Protein AF-A0A350UMR7-F1 (afdb_monomer)

Structure (mmCIF, N/CA/C/O backbone):
data_AF-A0A350UMR7-F1
#
_entry.id   AF-A0A350UMR7-F1
#
loop_
_atom_site.group_PDB
_atom_site.id
_atom_site.type_symbol
_atom_site.label_atom_id
_atom_site.label_alt_id
_atom_site.label_comp_id
_atom_site.label_asym_id
_atom_site.label_entity_id
_atom_site.label_seq_id
_atom_site.pdbx_PDB_ins_code
_atom_site.Cartn_x
_atom_site.Cartn_y
_atom_site.Cartn_z
_atom_site.occupancy
_atom_site.B_iso_or_equiv
_atom_site.auth_seq_id
_atom_site.auth_comp_id
_atom_site.auth_asym_id
_atom_site.auth_atom_id
_atom_site.pdbx_PDB_model_num
ATOM 1 N N . MET A 1 1 ? -4.635 -0.303 12.749 1.00 90.38 1 MET A N 1
ATOM 2 C CA . MET A 1 1 ? -4.079 -1.667 12.530 1.00 90.38 1 MET A CA 1
ATOM 3 C C . MET A 1 1 ? -4.142 -2.458 13.838 1.00 90.38 1 MET A C 1
ATOM 5 O O . MET A 1 1 ? -4.224 -1.819 14.876 1.00 90.38 1 MET A O 1
ATOM 9 N N . ASP A 1 2 ? -4.156 -3.799 13.836 1.00 90.50 2 ASP A N 1
ATOM 10 C CA . ASP A 1 2 ? -4.066 -4.567 15.096 1.00 90.50 2 ASP A CA 1
ATOM 11 C C . ASP A 1 2 ? -2.614 -4.835 15.542 1.00 90.50 2 ASP A C 1
ATOM 13 O O . ASP A 1 2 ? -1.670 -4.586 14.793 1.00 90.50 2 ASP A O 1
ATOM 17 N N . ALA A 1 3 ? -2.432 -5.338 16.771 1.00 87.75 3 ALA A N 1
ATOM 18 C CA . ALA A 1 3 ? -1.115 -5.550 17.389 1.00 87.75 3 ALA A CA 1
ATOM 19 C C . ALA A 1 3 ? -0.190 -6.504 16.609 1.00 87.75 3 ALA A C 1
ATOM 21 O O . ALA A 1 3 ? 1.025 -6.444 16.763 1.00 87.75 3 ALA A O 1
ATOM 22 N N . ASN A 1 4 ? -0.748 -7.358 15.745 1.00 90.50 4 ASN A N 1
ATOM 23 C CA . ASN A 1 4 ? 0.024 -8.285 14.917 1.00 90.50 4 ASN A CA 1
ATOM 24 C C . ASN A 1 4 ? 0.365 -7.692 13.541 1.00 90.50 4 ASN A C 1
ATOM 26 O O . ASN A 1 4 ? 0.841 -8.406 12.661 1.00 90.50 4 ASN A O 1
ATOM 30 N N . GLY A 1 5 ? 0.095 -6.402 13.321 1.00 92.25 5 GLY A N 1
ATOM 31 C CA . GLY A 1 5 ? 0.305 -5.756 12.031 1.00 92.25 5 GLY A CA 1
ATOM 32 C C . GLY A 1 5 ? -0.767 -6.096 10.998 1.00 92.25 5 GLY A C 1
ATOM 33 O O . GLY A 1 5 ? -0.535 -5.911 9.802 1.00 92.25 5 GLY A O 1
ATOM 34 N N . 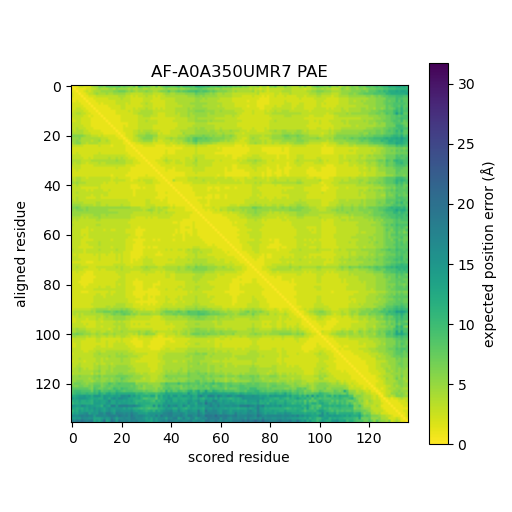ARG A 1 6 ? -1.928 -6.615 11.429 1.00 94.31 6 ARG A N 1
ATOM 35 C CA . ARG A 1 6 ? -3.018 -6.952 10.512 1.00 94.31 6 ARG A CA 1
ATOM 36 C C . ARG A 1 6 ? -3.962 -5.787 10.310 1.00 94.31 6 ARG A C 1
ATOM 38 O O . ARG A 1 6 ? -4.336 -5.084 11.255 1.00 94.31 6 ARG A O 1
ATOM 45 N N . ILE A 1 7 ? -4.412 -5.637 9.077 1.00 94.56 7 ILE A N 1
ATOM 46 C CA . ILE A 1 7 ? -5.377 -4.622 8.678 1.00 94.56 7 ILE A CA 1
ATOM 47 C C . ILE A 1 7 ? -6.631 -5.312 8.158 1.00 94.56 7 ILE A C 1
ATOM 49 O O . ILE A 1 7 ? -6.554 -6.324 7.463 1.00 94.56 7 ILE A O 1
ATOM 53 N N . LYS A 1 8 ? -7.797 -4.790 8.540 1.00 93.94 8 LYS A N 1
ATOM 54 C CA . LYS A 1 8 ? -9.081 -5.271 8.031 1.00 93.94 8 LYS A CA 1
ATOM 55 C C . LYS A 1 8 ? -9.314 -4.656 6.658 1.00 93.94 8 LYS A C 1
ATOM 57 O O . LYS A 1 8 ? -9.220 -3.438 6.525 1.00 93.94 8 LYS A O 1
ATOM 62 N N . LEU A 1 9 ? -9.635 -5.485 5.671 1.00 93.50 9 LEU A N 1
ATOM 63 C CA . LEU A 1 9 ? -10.027 -4.990 4.360 1.00 93.50 9 LEU A CA 1
ATOM 64 C C . LEU A 1 9 ? -11.504 -4.554 4.364 1.00 93.50 9 LEU A C 1
ATOM 66 O O . LEU A 1 9 ? -12.329 -5.197 5.025 1.00 93.50 9 LEU A O 1
ATOM 70 N N . PRO A 1 10 ? -11.869 -3.481 3.639 1.00 91.88 10 PRO A N 1
ATOM 71 C CA . PRO A 1 10 ? -13.270 -3.139 3.407 1.00 91.88 10 PRO A CA 1
ATOM 72 C C . PRO A 1 10 ? -14.026 -4.291 2.726 1.00 91.88 10 PRO A C 1
ATOM 74 O O . PRO A 1 10 ? -13.458 -4.991 1.891 1.00 91.88 10 PRO A O 1
ATOM 77 N N . ALA A 1 11 ? -15.318 -4.462 3.028 1.00 92.44 11 ALA A N 1
ATOM 78 C CA . ALA A 1 11 ? -16.126 -5.566 2.488 1.00 92.44 11 ALA A CA 1
ATOM 79 C C . ALA A 1 11 ? -16.133 -5.599 0.949 1.00 92.44 11 ALA A C 1
ATOM 81 O O . ALA A 1 11 ? -15.813 -6.625 0.359 1.00 92.44 11 ALA A O 1
ATOM 82 N N . ARG A 1 12 ? -16.337 -4.438 0.310 1.00 89.38 12 ARG A N 1
ATOM 83 C CA . ARG A 1 12 ? -16.256 -4.268 -1.153 1.00 89.38 12 ARG A CA 1
ATOM 84 C C . ARG A 1 12 ? -14.929 -4.762 -1.743 1.00 89.38 12 ARG A C 1
ATOM 86 O O . ARG A 1 12 ? -14.866 -5.178 -2.894 1.00 89.38 12 ARG A O 1
ATOM 93 N N . PHE A 1 13 ? -13.856 -4.691 -0.962 1.00 90.94 13 PHE A N 1
ATOM 94 C CA . PHE A 1 13 ? -12.531 -5.116 -1.386 1.00 90.94 13 PHE A CA 1
ATOM 95 C C . PHE A 1 13 ? -12.381 -6.634 -1.363 1.00 90.94 13 PHE A C 1
ATOM 97 O O . PHE A 1 13 ? -11.820 -7.220 -2.284 1.00 90.94 13 PHE A O 1
ATOM 104 N N . ILE A 1 14 ? -12.952 -7.272 -0.344 1.00 92.69 14 ILE A N 1
ATOM 105 C CA . ILE A 1 14 ? -13.047 -8.729 -0.258 1.00 92.69 14 ILE A CA 1
ATOM 106 C C . ILE A 1 14 ? -13.921 -9.257 -1.404 1.00 92.69 14 ILE A C 1
ATOM 108 O O . ILE A 1 14 ? -13.491 -10.160 -2.114 1.00 92.69 14 ILE A O 1
ATOM 112 N N . GLU A 1 15 ? -15.081 -8.640 -1.650 1.00 92.81 15 GLU A N 1
ATOM 113 C CA . GLU A 1 15 ? -15.973 -8.985 -2.769 1.00 92.81 15 GLU A CA 1
ATOM 114 C C . GLU A 1 15 ? -15.264 -8.884 -4.128 1.00 92.81 15 GLU A C 1
ATOM 116 O O . GLU A 1 15 ? -15.401 -9.770 -4.969 1.00 92.81 15 GLU A O 1
ATOM 121 N N . TYR A 1 16 ? -14.462 -7.834 -4.340 1.00 91.50 16 TYR A N 1
ATOM 122 C CA . TYR A 1 16 ? -13.645 -7.692 -5.546 1.00 91.50 16 TYR A CA 1
ATOM 123 C C . TYR A 1 16 ? -12.629 -8.833 -5.687 1.00 91.50 16 TYR A C 1
ATOM 125 O O . TYR A 1 16 ? -12.559 -9.461 -6.741 1.00 91.50 16 TYR A O 1
ATOM 133 N N . LEU A 1 17 ? -11.879 -9.148 -4.624 1.00 93.12 17 LEU A N 1
ATOM 134 C CA . LEU A 1 17 ? -10.907 -10.248 -4.630 1.00 93.12 17 LEU A CA 1
ATOM 135 C C . LEU A 1 17 ? -11.568 -11.603 -4.910 1.00 93.12 17 LEU A C 1
ATOM 137 O O . LEU A 1 17 ? -10.972 -12.454 -5.563 1.00 93.12 17 LEU A O 1
ATOM 141 N N . GLU A 1 18 ? -12.797 -11.821 -4.442 1.00 93.50 18 GLU A N 1
ATOM 142 C CA . GLU A 1 18 ? -13.550 -13.053 -4.694 1.00 93.50 18 GLU A CA 1
ATOM 143 C C . GLU A 1 18 ? -13.915 -13.269 -6.164 1.00 93.50 18 GLU A C 1
ATOM 145 O O . GLU A 1 18 ? -14.056 -14.418 -6.581 1.00 93.50 18 GLU A O 1
ATOM 150 N N . GLN A 1 19 ? -14.005 -12.195 -6.948 1.00 93.38 19 GLN A N 1
ATOM 151 C CA . GLN A 1 19 ? -14.274 -12.248 -8.387 1.00 93.38 19 GLN A CA 1
ATOM 152 C C . GLN A 1 19 ? -13.011 -12.512 -9.219 1.00 93.38 19 GLN A C 1
ATOM 154 O O . GLN A 1 19 ? -13.108 -12.798 -10.414 1.00 93.38 19 GLN A O 1
ATOM 159 N N . LEU A 1 20 ? -11.823 -12.408 -8.617 1.00 91.56 20 LEU A N 1
ATOM 160 C CA . LEU A 1 20 ? -10.567 -12.584 -9.331 1.00 91.56 20 LEU A CA 1
ATOM 161 C C . LEU A 1 20 ? -10.198 -14.067 -9.481 1.00 91.56 20 LEU A C 1
ATOM 163 O O . LEU A 1 20 ? -10.348 -14.844 -8.536 1.00 91.56 20 LEU A O 1
ATOM 167 N N . PRO A 1 21 ? -9.588 -14.459 -10.617 1.00 90.00 21 PRO A N 1
ATOM 168 C CA . PRO A 1 21 ? -9.026 -15.801 -10.782 1.00 90.00 21 PRO A CA 1
ATOM 169 C C . PRO A 1 21 ? -7.942 -16.132 -9.746 1.00 90.00 21 PRO A C 1
ATOM 171 O O . PRO A 1 21 ? -7.736 -17.293 -9.399 1.00 90.00 21 PRO A O 1
ATOM 174 N N . SER A 1 22 ? -7.235 -15.111 -9.255 1.00 88.69 22 SER A N 1
ATOM 175 C CA . SER A 1 22 ? -6.244 -15.226 -8.191 1.00 88.69 22 SER A CA 1
ATOM 176 C C . SER A 1 22 ? -6.480 -14.155 -7.136 1.00 88.69 22 SER A C 1
ATOM 178 O O . SER A 1 22 ? -6.577 -12.973 -7.457 1.00 88.69 22 SER A O 1
ATOM 180 N N . LYS A 1 23 ? -6.520 -14.582 -5.871 1.00 90.25 23 LYS A N 1
ATOM 181 C CA . LYS A 1 23 ? -6.667 -13.709 -4.696 1.00 90.25 23 LYS A CA 1
ATOM 182 C C . LYS A 1 23 ? -5.326 -13.287 -4.094 1.00 90.25 23 LYS A C 1
ATOM 184 O O . LYS A 1 23 ? -5.305 -12.681 -3.025 1.00 90.25 23 LYS A O 1
ATOM 189 N N . ARG A 1 24 ? -4.213 -13.645 -4.746 1.00 90.00 24 ARG A N 1
ATOM 190 C CA . ARG A 1 24 ? -2.881 -13.231 -4.311 1.00 90.00 24 ARG A CA 1
ATOM 191 C C . ARG A 1 24 ? -2.724 -11.734 -4.510 1.00 90.00 24 ARG A C 1
ATOM 193 O O . ARG A 1 24 ? -3.096 -11.189 -5.551 1.00 90.00 24 ARG A O 1
ATOM 200 N N . MET A 1 25 ? -2.165 -11.097 -3.497 1.00 96.44 25 MET A N 1
ATOM 201 C CA . MET A 1 25 ? -1.851 -9.681 -3.502 1.00 96.44 25 MET A CA 1
ATOM 202 C C . MET A 1 25 ? -0.367 -9.524 -3.235 1.00 96.44 25 MET A C 1
ATOM 204 O O . MET A 1 25 ? 0.179 -10.245 -2.406 1.00 96.44 25 MET A O 1
ATOM 208 N N . TYR A 1 26 ? 0.257 -8.544 -3.871 1.00 97.81 26 TYR A N 1
ATOM 209 C CA . TYR A 1 26 ? 1.623 -8.158 -3.554 1.00 97.81 26 TYR A CA 1
ATOM 210 C C . TYR A 1 26 ? 1.600 -6.817 -2.831 1.00 97.81 26 TYR A C 1
ATOM 212 O O . TYR A 1 26 ? 1.038 -5.844 -3.337 1.00 97.81 26 TYR A O 1
ATOM 220 N N . ILE A 1 27 ? 2.179 -6.752 -1.638 1.00 98.06 27 ILE A N 1
ATOM 221 C CA . ILE A 1 27 ? 2.247 -5.513 -0.860 1.00 98.06 27 ILE A CA 1
ATOM 222 C C . ILE A 1 27 ? 3.672 -5.013 -0.869 1.00 98.06 27 ILE A C 1
ATOM 224 O O . ILE A 1 27 ? 4.578 -5.796 -0.646 1.00 98.06 27 ILE A O 1
ATOM 228 N N . THR A 1 28 ? 3.882 -3.716 -1.078 1.00 98.19 28 THR A N 1
ATOM 229 C CA . THR A 1 28 ? 5.194 -3.073 -0.923 1.00 98.19 28 THR A CA 1
ATOM 230 C C . THR A 1 28 ? 5.038 -1.564 -0.700 1.00 98.19 28 THR A C 1
ATOM 232 O O . THR A 1 28 ? 3.915 -1.070 -0.589 1.00 98.19 28 THR A O 1
ATOM 235 N N . GLN A 1 29 ? 6.137 -0.808 -0.656 1.00 96.75 29 GLN A N 1
ATOM 236 C CA . GLN A 1 29 ? 6.111 0.651 -0.772 1.00 96.75 29 GLN A CA 1
ATOM 237 C C . GLN A 1 29 ? 6.698 1.115 -2.097 1.00 96.75 29 GLN A C 1
ATOM 239 O O . GLN A 1 29 ? 7.703 0.579 -2.561 1.00 96.75 29 GLN A O 1
ATOM 244 N N . ILE A 1 30 ? 6.101 2.164 -2.658 1.00 95.56 30 ILE A N 1
ATOM 245 C CA . ILE A 1 30 ? 6.707 2.949 -3.730 1.00 95.56 30 ILE A CA 1
ATOM 246 C C . ILE A 1 30 ? 6.753 4.403 -3.280 1.00 95.56 30 ILE A C 1
ATOM 248 O O . ILE A 1 30 ? 5.705 5.008 -3.047 1.00 95.56 30 ILE A O 1
ATOM 252 N N . ASN A 1 31 ? 7.960 4.968 -3.224 1.00 92.81 31 ASN A N 1
ATOM 253 C CA . ASN A 1 31 ? 8.200 6.365 -2.861 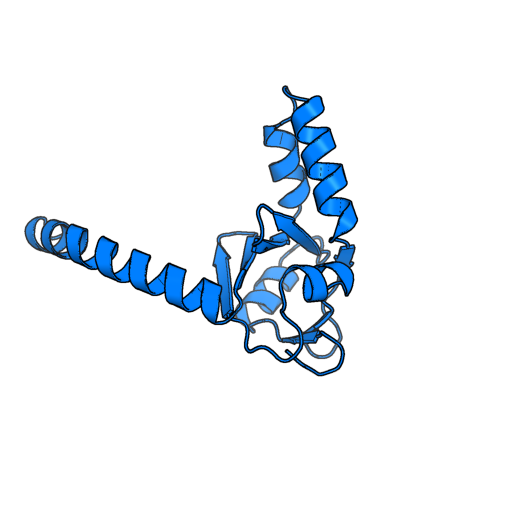1.00 92.81 31 ASN A CA 1
ATOM 254 C C . ASN A 1 31 ? 7.572 6.753 -1.506 1.00 92.81 31 ASN A C 1
ATOM 256 O O . ASN A 1 31 ? 6.868 7.755 -1.406 1.00 92.81 31 ASN A O 1
ATOM 260 N N . GLY A 1 32 ? 7.765 5.914 -0.482 1.00 94.19 32 GLY A N 1
ATOM 261 C CA . GLY A 1 32 ? 7.264 6.176 0.873 1.00 94.19 32 GLY A CA 1
ATOM 262 C C . GLY A 1 32 ? 5.759 5.947 1.054 1.00 94.19 32 GLY A C 1
ATOM 263 O O . GLY A 1 32 ? 5.204 6.306 2.086 1.00 94.19 32 GLY A O 1
ATOM 264 N N . MET A 1 33 ? 5.083 5.355 0.068 1.00 95.12 33 MET A N 1
ATOM 265 C CA . MET A 1 33 ? 3.652 5.059 0.122 1.00 95.12 33 MET A CA 1
ATOM 266 C C . MET A 1 33 ? 3.424 3.555 0.032 1.00 95.12 33 MET A C 1
ATOM 268 O O . MET A 1 33 ? 3.810 2.935 -0.965 1.00 95.12 33 MET A O 1
ATOM 272 N N . ALA A 1 34 ? 2.767 2.978 1.038 1.00 97.19 34 ALA A N 1
ATOM 273 C CA . ALA A 1 34 ? 2.370 1.576 1.013 1.00 97.19 34 ALA A CA 1
ATOM 274 C C . ALA A 1 34 ? 1.299 1.341 -0.058 1.00 97.19 34 ALA A C 1
ATOM 276 O O . ALA A 1 34 ? 0.353 2.119 -0.211 1.00 97.19 34 ALA A O 1
ATOM 277 N N . ARG A 1 35 ? 1.455 0.250 -0.808 1.00 97.50 35 ARG A N 1
ATOM 278 C CA . ARG A 1 35 ? 0.558 -0.157 -1.886 1.00 97.50 35 ARG A CA 1
ATOM 279 C C . ARG A 1 35 ? 0.279 -1.649 -1.816 1.00 97.50 35 ARG A C 1
ATOM 281 O O . ARG A 1 35 ? 1.194 -2.437 -1.593 1.00 97.50 35 ARG A O 1
ATOM 288 N N . ILE A 1 36 ? -0.975 -2.013 -2.051 1.00 97.44 36 ILE A N 1
ATOM 289 C CA . ILE A 1 36 ? -1.440 -3.383 -2.251 1.00 97.44 36 ILE A CA 1
ATOM 290 C C . ILE A 1 36 ? -1.780 -3.523 -3.732 1.00 97.44 36 ILE A C 1
ATOM 292 O O . ILE A 1 36 ? -2.703 -2.864 -4.204 1.00 97.44 36 ILE A O 1
ATOM 296 N N . TYR A 1 37 ? -1.049 -4.366 -4.449 1.00 97.00 37 TYR A N 1
ATOM 297 C CA . TYR A 1 37 ? -1.288 -4.703 -5.848 1.00 97.00 37 TYR A CA 1
ATOM 298 C C . TYR A 1 37 ? -2.098 -5.995 -5.947 1.00 97.00 37 TYR A C 1
ATOM 300 O O . TYR A 1 37 ? -1.845 -6.955 -5.219 1.00 97.00 37 TYR A O 1
ATOM 308 N N . MET A 1 38 ? -3.069 -6.018 -6.854 1.00 94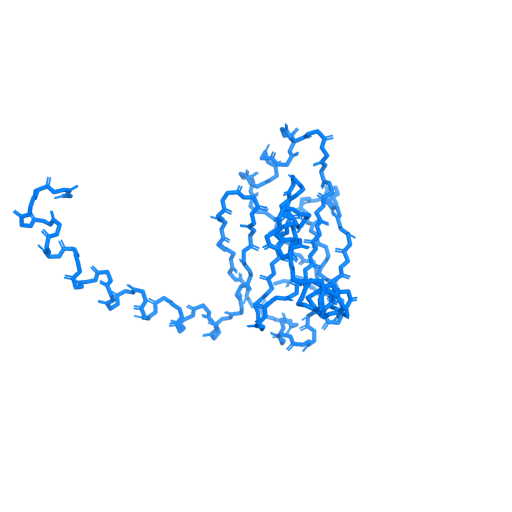.75 38 MET A N 1
ATOM 309 C CA . MET A 1 38 ? -4.028 -7.104 -7.053 1.00 94.75 38 MET A CA 1
ATOM 310 C C . MET A 1 38 ? -4.148 -7.446 -8.529 1.00 94.75 38 MET A C 1
ATOM 312 O O . MET A 1 38 ? -3.819 -6.635 -9.392 1.00 94.75 38 MET A O 1
ATOM 316 N N . ASN A 1 39 ? -4.677 -8.629 -8.843 1.00 93.94 39 ASN A N 1
ATOM 317 C CA . ASN A 1 39 ? -5.027 -8.993 -10.219 1.00 93.94 39 ASN A CA 1
ATOM 318 C C . ASN A 1 39 ? -3.861 -8.819 -11.223 1.00 93.94 39 ASN A C 1
ATOM 320 O O . ASN A 1 39 ? -4.063 -8.379 -12.356 1.00 93.94 39 ASN A O 1
ATOM 324 N N . GLY A 1 40 ? -2.620 -9.067 -10.796 1.00 93.44 40 GLY A N 1
ATOM 325 C CA . GLY A 1 40 ? -1.417 -8.885 -11.615 1.00 93.44 40 GLY A CA 1
ATOM 326 C C . GLY A 1 40 ? -1.005 -7.425 -11.876 1.00 93.44 40 GLY A C 1
ATOM 327 O O . GLY A 1 40 ? -0.301 -7.136 -12.847 1.00 93.44 40 GLY A O 1
ATOM 328 N N . SER A 1 41 ? -1.504 -6.463 -11.089 1.00 95.81 41 SER A N 1
ATOM 329 C CA . SER A 1 41 ? -1.192 -5.040 -11.289 1.00 95.81 41 SER A CA 1
ATOM 330 C C . SER A 1 41 ? 0.258 -4.694 -10.960 1.00 95.81 41 SER A C 1
ATOM 332 O O . SER A 1 41 ? 0.790 -3.715 -11.491 1.00 95.81 41 SER A O 1
ATOM 334 N N . TRP A 1 42 ? 0.929 -5.518 -10.152 1.00 96.75 42 TRP A N 1
ATOM 335 C CA . TRP A 1 42 ? 2.355 -5.375 -9.885 1.00 96.75 42 TRP A CA 1
ATOM 336 C C . TRP A 1 42 ? 3.187 -5.658 -11.138 1.00 96.75 42 TRP A C 1
ATOM 338 O O . TRP A 1 42 ? 3.990 -4.825 -11.553 1.00 96.75 42 TRP A O 1
ATOM 348 N N . GLU A 1 43 ? 2.928 -6.779 -11.806 1.00 95.44 43 GLU A N 1
ATOM 349 C CA . GLU A 1 43 ? 3.588 -7.167 -13.051 1.00 95.44 43 GLU A CA 1
ATOM 350 C C . GLU A 1 43 ? 3.340 -6.118 -14.134 1.00 95.44 43 GLU A C 1
ATOM 352 O O . GLU A 1 43 ? 4.287 -5.637 -14.750 1.00 95.44 43 GLU A O 1
ATOM 357 N N . ARG A 1 44 ? 2.090 -5.654 -14.281 1.00 95.62 44 ARG A N 1
ATOM 358 C CA . ARG A 1 44 ? 1.765 -4.556 -15.206 1.00 95.62 44 ARG A CA 1
ATOM 359 C C . ARG A 1 44 ? 2.518 -3.268 -14.885 1.00 95.62 44 ARG A C 1
ATOM 361 O O . ARG A 1 44 ? 2.896 -2.549 -15.805 1.00 95.62 44 ARG A O 1
ATOM 368 N N . THR A 1 45 ? 2.743 -2.965 -13.606 1.00 95.50 45 THR A N 1
ATOM 369 C CA . THR A 1 45 ? 3.547 -1.805 -13.190 1.00 95.50 45 THR A CA 1
ATOM 370 C C . THR A 1 45 ? 5.006 -1.976 -13.613 1.00 95.50 45 THR A C 1
ATOM 372 O O . THR A 1 45 ? 5.602 -1.043 -14.144 1.00 95.50 45 THR A O 1
ATOM 375 N N . LEU A 1 46 ? 5.582 -3.169 -13.440 1.00 96.44 46 LEU A N 1
ATOM 376 C CA . LEU A 1 46 ? 6.942 -3.477 -13.896 1.00 96.44 46 LEU A CA 1
ATOM 377 C C . LEU A 1 46 ? 7.068 -3.460 -15.424 1.00 96.44 46 LEU A C 1
ATOM 379 O O . LEU A 1 46 ? 8.116 -3.083 -15.959 1.00 96.44 46 LEU A O 1
ATOM 383 N N . ASP A 1 47 ? 6.007 -3.841 -16.133 1.00 97.00 47 ASP A N 1
ATOM 384 C CA . ASP A 1 47 ? 5.998 -3.893 -17.591 1.00 97.00 47 ASP A CA 1
ATOM 385 C C . ASP A 1 47 ? 6.024 -2.503 -18.241 1.00 97.00 47 ASP A C 1
ATOM 387 O O . ASP A 1 47 ? 6.533 -2.347 -19.353 1.00 97.00 47 ASP A O 1
ATOM 391 N N . GLN A 1 48 ? 5.624 -1.456 -17.514 1.00 96.38 48 GLN A N 1
ATOM 392 C CA . GLN A 1 48 ? 5.827 -0.067 -17.951 1.00 96.38 48 GLN A CA 1
ATOM 393 C C . GLN A 1 48 ? 7.313 0.289 -18.116 1.00 96.38 48 GLN A C 1
ATOM 395 O O . GLN A 1 48 ? 7.651 1.201 -18.866 1.00 96.38 48 GLN A O 1
ATOM 400 N N . PHE A 1 49 ? 8.211 -0.458 -17.467 1.00 96.56 49 PHE A N 1
ATOM 401 C CA . PHE A 1 49 ? 9.659 -0.262 -17.529 1.00 96.56 49 PHE A CA 1
ATOM 402 C C . PHE A 1 49 ? 10.372 -1.333 -18.369 1.00 96.56 49 PHE A C 1
ATOM 404 O O . PHE A 1 49 ? 11.588 -1.485 -18.247 1.00 96.56 49 PHE A O 1
ATOM 411 N N . MET A 1 50 ? 9.665 -2.084 -19.231 1.00 94.44 50 MET A N 1
ATOM 412 C CA . MET A 1 50 ? 10.277 -3.135 -20.070 1.00 94.44 50 MET A CA 1
ATOM 413 C C . MET A 1 50 ? 11.453 -2.630 -20.916 1.00 94.44 50 MET A C 1
ATOM 415 O O . MET A 1 50 ? 12.462 -3.321 -21.038 1.00 94.44 50 MET A O 1
ATOM 419 N N . LEU A 1 51 ? 11.350 -1.418 -21.470 1.00 97.50 51 LEU A N 1
ATOM 420 C CA . LEU A 1 51 ? 12.413 -0.804 -22.279 1.00 97.50 51 LEU A CA 1
ATOM 421 C C . LEU A 1 51 ? 13.518 -0.151 -21.429 1.00 97.50 51 LEU A C 1
ATOM 423 O O . LEU A 1 51 ? 14.517 0.325 -21.964 1.00 97.50 51 LEU A O 1
ATOM 427 N N . GLU A 1 52 ? 13.368 -0.146 -20.103 1.00 97.81 52 GLU A N 1
ATOM 428 C CA . GLU A 1 52 ? 14.265 0.510 -19.154 1.00 97.81 52 GLU A CA 1
ATOM 429 C C . GLU A 1 52 ? 14.727 -0.470 -18.056 1.00 97.81 52 GLU A C 1
ATOM 431 O O . GLU A 1 52 ? 14.434 -0.280 -16.870 1.00 97.81 52 GLU A O 1
ATOM 436 N N . PRO A 1 53 ? 15.498 -1.521 -18.401 1.00 96.62 53 PRO A N 1
ATOM 437 C CA . PRO A 1 53 ? 15.772 -2.651 -17.509 1.00 96.62 53 PRO A CA 1
ATOM 438 C C . PRO A 1 53 ? 16.467 -2.252 -16.201 1.00 96.62 53 PRO A C 1
ATOM 440 O O . PRO A 1 53 ? 16.221 -2.860 -15.162 1.00 96.62 53 PRO A O 1
ATOM 443 N N . LYS A 1 54 ? 17.296 -1.197 -16.212 1.00 98.06 54 LYS A N 1
ATOM 444 C CA . LYS A 1 54 ? 17.915 -0.658 -14.987 1.00 98.06 54 LYS A CA 1
ATOM 445 C C . LYS A 1 54 ? 16.875 -0.070 -14.028 1.00 98.06 54 LYS A C 1
ATOM 447 O O . LYS A 1 54 ? 16.969 -0.312 -12.828 1.00 98.06 54 LYS A O 1
ATOM 452 N N . LYS A 1 55 ? 15.884 0.669 -14.546 1.00 97.50 55 LYS A N 1
ATOM 453 C CA . LYS A 1 55 ? 14.794 1.236 -13.737 1.00 97.50 55 LYS A CA 1
ATOM 454 C C . LYS A 1 55 ? 13.879 0.135 -13.218 1.00 97.50 55 LYS A C 1
ATOM 456 O O . LYS A 1 55 ? 13.605 0.109 -12.022 1.00 97.50 55 LYS A O 1
ATOM 461 N N . ARG A 1 56 ? 13.498 -0.816 -14.084 1.00 97.81 56 ARG A N 1
ATOM 462 C CA . ARG A 1 56 ? 12.728 -2.005 -13.689 1.00 97.81 56 ARG A CA 1
ATOM 463 C C . ARG A 1 56 ? 13.418 -2.745 -12.546 1.00 97.81 56 ARG A C 1
ATOM 465 O O . ARG A 1 56 ? 12.809 -2.962 -11.505 1.00 97.81 56 ARG A O 1
ATOM 472 N N . LYS A 1 57 ? 14.709 -3.056 -12.701 1.00 97.75 57 LYS A N 1
ATOM 473 C CA . LYS A 1 57 ? 15.463 -3.800 -11.689 1.00 97.75 57 LYS A CA 1
ATOM 474 C C . LYS A 1 57 ? 15.587 -3.044 -10.367 1.00 97.75 57 LYS A C 1
ATOM 476 O O . LYS A 1 57 ? 15.488 -3.656 -9.308 1.00 97.75 57 LYS A O 1
ATOM 481 N N . ALA A 1 58 ? 15.805 -1.730 -10.414 1.00 97.00 58 ALA A N 1
ATOM 482 C CA . ALA A 1 58 ? 15.840 -0.903 -9.212 1.00 97.00 58 ALA A CA 1
ATOM 483 C C . ALA A 1 58 ? 14.490 -0.925 -8.477 1.00 97.00 58 ALA A C 1
ATOM 485 O O . ALA A 1 58 ? 14.461 -1.117 -7.263 1.00 97.00 58 ALA A O 1
ATOM 486 N N . LEU A 1 59 ? 13.384 -0.799 -9.218 1.00 97.12 59 LEU A N 1
ATOM 487 C CA . LEU A 1 59 ? 12.030 -0.859 -8.672 1.00 97.12 59 LEU A CA 1
ATOM 488 C C . LEU A 1 59 ? 11.733 -2.224 -8.034 1.00 97.12 59 LEU A C 1
ATOM 490 O O . LEU A 1 59 ? 11.255 -2.265 -6.906 1.00 97.12 59 LEU A O 1
ATOM 494 N N . GLU A 1 60 ? 12.081 -3.325 -8.706 1.00 97.12 60 GLU A N 1
ATOM 495 C CA . GLU A 1 60 ? 11.948 -4.688 -8.169 1.00 97.12 60 GLU A CA 1
ATOM 496 C C . GLU A 1 60 ? 12.737 -4.876 -6.867 1.00 97.12 60 GLU A C 1
ATOM 498 O O . GLU A 1 60 ? 12.215 -5.433 -5.907 1.00 97.12 60 GLU A O 1
ATOM 503 N N . LEU A 1 61 ? 13.988 -4.404 -6.809 1.00 97.00 61 LEU A N 1
ATOM 504 C CA . LEU A 1 61 ? 14.841 -4.554 -5.624 1.00 97.00 61 LEU A CA 1
ATOM 505 C C . LEU A 1 61 ? 14.328 -3.745 -4.430 1.00 97.00 61 LEU A C 1
ATOM 507 O O . LEU A 1 61 ? 14.310 -4.251 -3.309 1.00 97.00 61 LEU A O 1
ATOM 511 N N . VAL A 1 62 ? 13.905 -2.499 -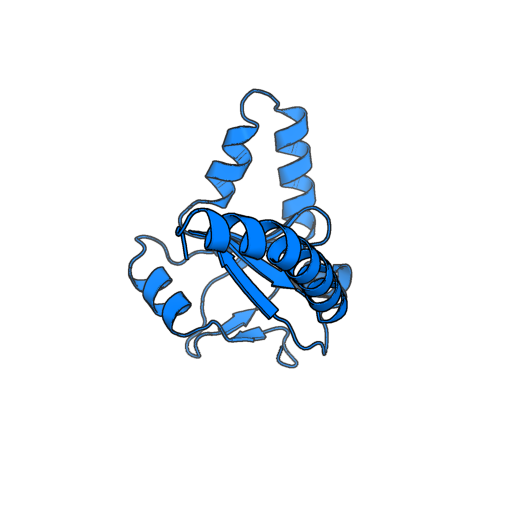4.660 1.00 95.56 62 VAL A N 1
ATOM 512 C CA . VAL A 1 62 ? 13.303 -1.673 -3.604 1.00 95.56 62 VAL A CA 1
ATOM 513 C C . VAL A 1 62 ? 11.990 -2.293 -3.143 1.00 95.56 62 VAL A C 1
ATOM 515 O O . VAL A 1 62 ? 11.762 -2.394 -1.940 1.00 95.56 62 VAL A O 1
ATOM 518 N N . ALA A 1 63 ? 11.161 -2.768 -4.073 1.00 97.31 63 ALA A N 1
ATOM 519 C CA . ALA A 1 63 ? 9.905 -3.409 -3.729 1.00 97.31 63 ALA A CA 1
ATOM 520 C C . ALA A 1 63 ? 10.121 -4.678 -2.892 1.00 97.31 63 ALA A C 1
ATOM 522 O O . ALA A 1 63 ? 9.496 -4.825 -1.844 1.00 97.31 63 ALA A O 1
ATOM 523 N N . ALA A 1 64 ? 11.065 -5.536 -3.286 1.00 96.88 64 ALA A N 1
ATOM 524 C CA . ALA A 1 64 ? 11.409 -6.764 -2.571 1.00 96.88 64 ALA A CA 1
ATOM 525 C C . ALA A 1 64 ? 12.017 -6.519 -1.180 1.00 96.88 64 ALA A C 1
ATOM 527 O O . ALA A 1 64 ? 11.938 -7.387 -0.318 1.00 96.88 64 ALA A O 1
ATOM 528 N N . LYS A 1 65 ? 12.606 -5.340 -0.929 1.00 97.50 65 LYS A N 1
ATOM 529 C CA . LYS A 1 65 ? 13.122 -4.973 0.401 1.00 97.50 65 LYS A CA 1
ATOM 530 C C . LYS A 1 65 ? 12.002 -4.829 1.438 1.00 97.50 65 LYS A C 1
ATOM 532 O O . LYS A 1 65 ? 12.225 -5.107 2.614 1.00 97.50 65 LYS A O 1
ATOM 537 N N . TYR A 1 66 ? 10.830 -4.363 1.015 1.00 97.81 66 TYR A N 1
ATOM 538 C CA . TYR A 1 66 ? 9.715 -4.037 1.910 1.00 97.81 66 TYR A CA 1
ATOM 539 C C . TYR A 1 66 ? 8.480 -4.905 1.687 1.00 97.81 66 TYR A C 1
ATOM 541 O O . TYR A 1 66 ? 7.547 -4.834 2.483 1.00 97.81 66 TYR A O 1
ATOM 549 N N . GLY A 1 67 ? 8.443 -5.663 0.596 1.00 96.88 67 GLY A N 1
ATOM 550 C CA . GLY A 1 67 ? 7.227 -6.262 0.090 1.00 96.88 67 GLY A CA 1
ATOM 551 C C . GLY A 1 67 ? 7.201 -7.776 0.085 1.00 96.88 67 GLY A C 1
ATOM 552 O O . GLY A 1 67 ? 8.235 -8.427 -0.032 1.00 96.88 67 GLY A O 1
ATOM 553 N N . GLU A 1 68 ? 5.992 -8.316 0.181 1.00 97.50 68 GLU A N 1
ATOM 554 C CA . GLU A 1 68 ? 5.708 -9.749 0.240 1.00 97.50 68 GLU A CA 1
ATOM 555 C C . GLU A 1 68 ? 4.367 -10.043 -0.446 1.00 97.50 68 GLU A C 1
ATOM 557 O O . GLU A 1 68 ? 3.480 -9.181 -0.514 1.00 97.50 68 GLU A O 1
ATOM 562 N N . ASP A 1 69 ? 4.217 -11.275 -0.931 1.00 96.69 69 ASP A N 1
ATOM 563 C CA . ASP A 1 69 ? 2.918 -11.815 -1.318 1.00 96.69 69 ASP A CA 1
ATOM 564 C C . ASP A 1 69 ? 2.087 -12.117 -0.070 1.00 96.69 69 ASP A C 1
ATOM 566 O O . ASP A 1 69 ? 2.567 -12.730 0.886 1.00 96.69 69 ASP A O 1
ATOM 570 N N . VAL A 1 70 ? 0.820 -11.718 -0.087 1.00 95.75 70 VAL A N 1
ATOM 571 C CA . VAL A 1 70 ? -0.109 -11.937 1.020 1.00 95.75 70 VAL A CA 1
ATOM 572 C C . VAL A 1 70 ? -1.478 -12.390 0.524 1.00 95.75 70 VAL A C 1
ATOM 574 O O . VAL A 1 70 ? -1.883 -12.149 -0.617 1.00 95.75 70 VAL A O 1
ATOM 577 N N . GLU A 1 71 ? -2.224 -13.009 1.433 1.00 94.19 71 GLU A N 1
ATOM 578 C CA . GLU A 1 71 ? -3.599 -13.447 1.219 1.00 94.19 71 GLU A CA 1
ATOM 579 C C . GLU A 1 71 ? -4.504 -12.931 2.340 1.00 94.19 71 GLU A C 1
ATOM 581 O O . GLU A 1 71 ? -4.050 -12.593 3.438 1.00 94.19 71 GLU A O 1
ATOM 586 N N . VAL A 1 72 ? -5.803 -12.869 2.052 1.00 95.06 72 VAL A N 1
ATOM 587 C CA . VAL A 1 72 ? -6.821 -12.540 3.051 1.00 95.06 72 VAL A CA 1
ATOM 588 C C . VAL A 1 72 ? -7.021 -13.740 3.972 1.00 95.06 72 VAL A C 1
ATOM 590 O O . VAL A 1 72 ? -7.324 -14.843 3.518 1.00 95.06 72 VAL A O 1
ATOM 593 N N . ASP A 1 73 ? -6.873 -13.529 5.276 1.00 93.69 73 ASP A N 1
ATOM 594 C CA . ASP A 1 73 ? -7.153 -14.547 6.278 1.00 93.69 73 ASP A CA 1
ATOM 595 C C . ASP A 1 73 ? -8.665 -14.805 6.434 1.00 93.69 73 ASP A C 1
ATOM 597 O O . ASP A 1 73 ? -9.521 -14.088 5.913 1.00 93.69 73 ASP A O 1
ATOM 601 N N . LYS A 1 74 ? -9.021 -15.828 7.218 1.00 92.62 74 LYS A N 1
ATOM 602 C CA . LYS A 1 74 ? -10.423 -16.219 7.465 1.00 92.62 74 LYS A CA 1
ATOM 603 C C . LYS A 1 74 ? -11.281 -15.119 8.109 1.00 92.62 74 LYS A C 1
ATOM 605 O O . LYS A 1 74 ? -12.495 -15.269 8.184 1.00 92.62 74 LYS A O 1
ATOM 610 N N . THR A 1 75 ? -10.669 -14.050 8.616 1.00 93.06 75 THR A N 1
ATOM 611 C CA . THR A 1 75 ? -11.341 -12.916 9.264 1.00 93.06 75 THR A CA 1
ATOM 612 C C . THR A 1 75 ? -11.430 -11.679 8.370 1.00 93.06 75 THR A C 1
ATOM 614 O O . THR A 1 75 ? -11.867 -10.624 8.836 1.00 93.06 75 THR A O 1
ATOM 617 N N . GLY A 1 76 ? -11.030 -11.780 7.098 1.00 93.69 76 GLY A N 1
ATOM 618 C CA . GLY A 1 76 ? -11.043 -10.646 6.176 1.00 93.69 76 GLY A CA 1
ATOM 619 C C . GLY A 1 76 ? -9.878 -9.676 6.393 1.00 93.69 76 GLY A C 1
ATOM 620 O O . GLY A 1 76 ? -9.989 -8.493 6.057 1.00 93.69 76 GLY A O 1
ATOM 621 N N . LYS A 1 77 ? -8.783 -10.133 7.013 1.00 95.62 77 LYS 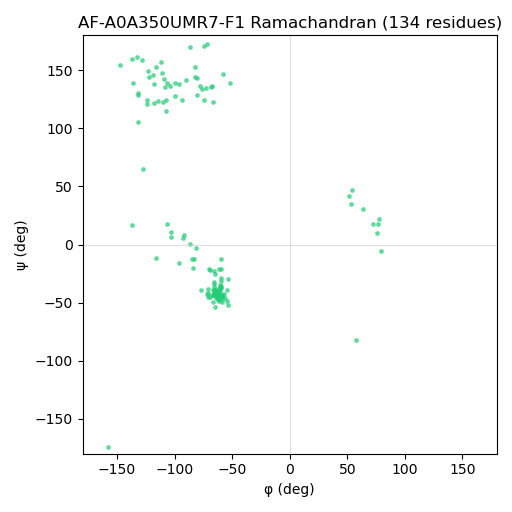A N 1
ATOM 622 C CA . LYS A 1 77 ? -7.602 -9.311 7.287 1.00 95.62 77 LYS A CA 1
ATOM 623 C C . LYS A 1 77 ? -6.403 -9.755 6.465 1.00 95.62 77 LYS A C 1
ATOM 625 O O . LYS A 1 77 ? -6.298 -10.912 6.080 1.00 95.62 77 LYS A O 1
ATOM 630 N N . ILE A 1 78 ? -5.467 -8.837 6.268 1.00 95.81 78 ILE A N 1
ATOM 631 C CA . ILE A 1 78 ? -4.141 -9.123 5.709 1.00 95.81 78 ILE A CA 1
ATOM 632 C C . ILE A 1 78 ? -3.077 -8.661 6.698 1.00 95.81 78 ILE A C 1
ATOM 634 O O . ILE A 1 78 ? -3.293 -7.688 7.425 1.00 95.81 78 ILE A O 1
ATOM 638 N N . THR A 1 79 ? -1.930 -9.331 6.723 1.00 96.00 79 THR A N 1
ATOM 639 C CA . THR A 1 79 ? -0.778 -8.919 7.535 1.00 96.00 79 THR A CA 1
ATOM 640 C C . THR A 1 79 ? 0.145 -8.054 6.690 1.00 96.00 79 THR A C 1
ATOM 642 O O . THR A 1 79 ? 0.593 -8.498 5.638 1.00 96.00 79 THR A O 1
ATOM 645 N N . LEU A 1 80 ? 0.450 -6.834 7.137 1.00 96.31 80 LEU A N 1
ATOM 646 C CA . LEU A 1 80 ? 1.454 -6.012 6.461 1.00 96.31 80 LEU A CA 1
ATOM 647 C C . LEU A 1 80 ? 2.872 -6.487 6.830 1.00 96.31 80 LEU A C 1
ATOM 649 O O . LEU A 1 80 ? 3.138 -6.685 8.028 1.00 96.31 80 LEU A O 1
ATOM 653 N N . PRO A 1 81 ? 3.797 -6.597 5.852 1.00 97.00 81 PRO A N 1
ATOM 654 C CA . PRO A 1 81 ? 5.185 -6.972 6.110 1.00 97.00 81 PRO A CA 1
ATOM 655 C C . PRO A 1 81 ? 5.818 -6.102 7.196 1.00 97.00 81 PRO A C 1
ATOM 657 O O . PRO A 1 81 ? 5.623 -4.885 7.238 1.00 97.00 81 PRO A O 1
ATOM 660 N N . GLN A 1 82 ? 6.596 -6.706 8.095 1.00 96.00 82 GLN A N 1
ATOM 661 C CA . GLN A 1 82 ? 7.178 -5.968 9.221 1.00 96.00 82 GLN A CA 1
ATOM 662 C C . GLN A 1 82 ? 8.133 -4.860 8.753 1.00 96.00 82 GLN A C 1
ATOM 664 O O . GLN A 1 82 ? 8.114 -3.765 9.314 1.00 96.00 82 GLN A O 1
ATOM 669 N N . ALA A 1 83 ? 8.940 -5.127 7.720 1.00 96.44 83 ALA A N 1
ATOM 670 C CA . ALA A 1 83 ? 9.852 -4.139 7.148 1.00 96.44 83 ALA A CA 1
ATOM 671 C C . ALA A 1 83 ? 9.095 -2.908 6.628 1.00 96.44 83 ALA A C 1
ATOM 673 O O . ALA A 1 83 ? 9.492 -1.783 6.917 1.00 96.44 83 ALA A O 1
ATOM 674 N N . LEU A 1 84 ? 7.968 -3.120 5.939 1.00 97.44 84 LEU A N 1
ATOM 675 C CA . LEU A 1 84 ? 7.093 -2.050 5.464 1.00 97.44 84 LEU A CA 1
ATOM 676 C C . LEU A 1 84 ? 6.509 -1.228 6.612 1.00 97.44 84 LEU A C 1
ATOM 678 O O . LEU A 1 84 ? 6.543 -0.002 6.571 1.00 97.44 84 LEU A O 1
ATOM 682 N N . ARG A 1 85 ? 5.973 -1.902 7.639 1.00 95.94 85 ARG A N 1
ATOM 683 C CA . ARG A 1 85 ? 5.352 -1.226 8.786 1.00 95.94 85 ARG A CA 1
ATOM 684 C C . ARG A 1 85 ? 6.337 -0.329 9.526 1.00 95.94 85 ARG A C 1
ATOM 686 O O . ARG A 1 85 ? 5.951 0.758 9.933 1.00 95.94 85 ARG A O 1
ATOM 693 N N . ARG A 1 86 ? 7.584 -0.778 9.684 1.00 95.50 86 ARG A N 1
ATOM 694 C CA . ARG A 1 86 ? 8.649 0.003 10.326 1.00 95.50 86 ARG A CA 1
ATOM 695 C C . ARG A 1 86 ? 9.115 1.168 9.464 1.00 95.50 86 ARG A C 1
ATOM 697 O O . ARG A 1 86 ? 9.252 2.264 9.981 1.00 95.50 86 ARG A O 1
ATOM 704 N N . GLU A 1 87 ? 9.334 0.932 8.172 1.00 95.75 87 GLU A N 1
ATOM 705 C CA . GLU A 1 87 ? 9.777 1.971 7.231 1.00 95.75 87 GLU A CA 1
ATOM 706 C C . GLU A 1 87 ? 8.786 3.136 7.144 1.00 95.75 87 GLU A C 1
ATOM 708 O O . GLU A 1 87 ? 9.196 4.281 7.014 1.00 95.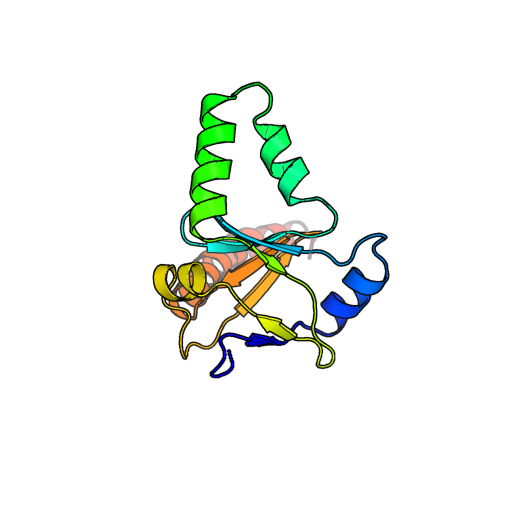75 87 GLU A O 1
ATOM 713 N N . LEU A 1 88 ? 7.487 2.838 7.203 1.00 95.69 88 LEU A N 1
ATOM 714 C CA . LEU A 1 88 ? 6.420 3.827 7.040 1.00 95.69 88 LEU A CA 1
ATOM 715 C C . LEU A 1 88 ? 5.754 4.241 8.358 1.00 95.69 88 LEU A C 1
ATOM 717 O O . LEU A 1 88 ? 4.700 4.876 8.328 1.00 95.69 88 LEU A O 1
ATOM 721 N N . GLU A 1 89 ? 6.340 3.850 9.494 1.00 94.00 89 GLU A N 1
ATOM 722 C CA . GLU A 1 89 ? 5.854 4.196 10.836 1.00 94.00 89 GLU A CA 1
ATOM 723 C C . GLU A 1 89 ? 4.361 3.868 11.033 1.00 94.00 89 GLU A C 1
ATOM 725 O O . GLU A 1 89 ? 3.596 4.635 11.602 1.00 94.00 89 GLU A O 1
ATOM 730 N N . LEU A 1 90 ? 3.918 2.710 10.532 1.00 93.38 90 LEU A N 1
ATOM 731 C CA . LEU A 1 90 ? 2.507 2.303 10.579 1.00 93.38 90 LEU A CA 1
ATOM 732 C C . LEU A 1 90 ? 2.125 1.629 11.903 1.00 93.38 90 LEU A C 1
ATOM 734 O O . LEU A 1 90 ? 0.949 1.362 12.142 1.00 93.38 90 LEU A O 1
ATOM 738 N N . GLU A 1 91 ? 3.098 1.252 12.734 1.00 91.25 91 GLU A N 1
ATOM 739 C CA . GLU A 1 91 ? 2.867 0.482 13.960 1.00 91.25 91 GLU A CA 1
ATOM 740 C C . GLU A 1 91 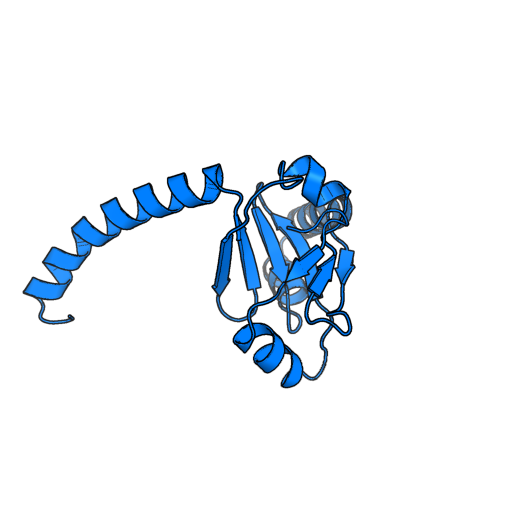? 2.090 1.292 15.004 1.00 91.25 91 GLU A C 1
ATOM 742 O O . GLU A 1 91 ? 2.523 2.353 15.426 1.00 91.25 91 GLU A O 1
ATOM 747 N N . GLY A 1 92 ? 0.937 0.775 15.440 1.00 86.38 92 GLY A N 1
ATOM 748 C CA . GLY A 1 92 ? 0.062 1.480 16.386 1.00 86.38 92 GLY A CA 1
ATOM 749 C C . GLY A 1 92 ? -0.803 2.576 15.756 1.00 86.38 92 GLY A C 1
ATOM 750 O O . GLY A 1 92 ? -1.702 3.081 16.422 1.00 86.38 92 GLY A O 1
ATOM 751 N N . GLU A 1 93 ? -0.610 2.875 14.470 1.00 87.94 93 GLU A N 1
ATOM 752 C CA . GLU A 1 93 ? -1.324 3.948 13.788 1.00 87.94 93 GLU A CA 1
ATOM 753 C C . GLU A 1 93 ? -2.722 3.542 13.299 1.00 87.94 93 GLU A C 1
ATOM 755 O O . GLU A 1 93 ? -3.035 2.378 12.966 1.00 87.94 93 GLU A O 1
ATOM 760 N N . THR A 1 94 ? -3.573 4.564 13.209 1.00 89.56 94 THR A N 1
ATOM 761 C CA . THR A 1 94 ? -4.762 4.511 12.360 1.00 89.56 94 THR A CA 1
ATOM 762 C C . THR A 1 94 ? -4.307 4.699 10.921 1.00 89.56 94 THR A C 1
ATOM 764 O O . THR A 1 94 ? -3.489 5.561 10.619 1.00 89.56 94 THR A O 1
ATOM 767 N N . ILE A 1 95 ? -4.816 3.854 10.030 1.00 92.81 95 ILE A N 1
ATOM 768 C CA . ILE A 1 95 ? -4.455 3.900 8.618 1.00 92.81 95 ILE A CA 1
ATOM 769 C C . ILE A 1 95 ? -5.690 4.172 7.787 1.00 92.81 95 ILE A C 1
ATOM 771 O O . ILE A 1 95 ? -6.761 3.658 8.110 1.00 92.81 95 ILE A O 1
ATOM 775 N N . GLN A 1 96 ? -5.506 4.904 6.696 1.00 94.25 96 GLN A N 1
ATOM 776 C CA . GLN A 1 96 ? -6.545 5.123 5.699 1.00 94.25 96 GLN A CA 1
ATOM 777 C C . GLN A 1 96 ? -6.195 4.414 4.406 1.00 94.25 96 GLN A C 1
ATOM 779 O O . GLN A 1 96 ? -5.024 4.250 4.064 1.00 94.25 96 GLN A O 1
ATOM 784 N N . MET A 1 97 ? -7.221 3.954 3.699 1.00 93.62 97 MET A N 1
ATOM 785 C CA . MET A 1 97 ? -7.056 3.191 2.473 1.00 93.62 97 MET A CA 1
ATOM 786 C C . MET A 1 97 ? -7.817 3.859 1.340 1.00 93.62 97 MET A C 1
ATOM 788 O O . MET A 1 97 ? -9.028 4.044 1.429 1.00 93.62 97 MET A O 1
ATOM 792 N N . LEU A 1 98 ? -7.103 4.159 0.260 1.00 93.19 98 LEU A N 1
ATOM 793 C CA . LEU A 1 98 ? -7.693 4.620 -0.988 1.00 93.19 98 LEU A CA 1
ATOM 794 C C . LEU A 1 98 ? -7.550 3.522 -2.030 1.00 93.19 98 LEU A C 1
ATOM 796 O O . LEU A 1 98 ? -6.435 3.095 -2.333 1.00 93.19 98 LEU A O 1
ATOM 800 N N . PHE A 1 99 ? -8.669 3.086 -2.590 1.00 91.19 99 PHE A N 1
ATOM 801 C CA . PHE A 1 99 ? -8.677 2.086 -3.644 1.00 91.19 99 PHE A CA 1
ATOM 802 C C . PHE A 1 99 ? -8.831 2.731 -5.024 1.00 91.19 99 PHE A C 1
ATOM 804 O O . PHE A 1 99 ? -9.768 3.491 -5.251 1.00 91.19 99 PHE A O 1
ATOM 811 N N . ASP A 1 100 ? -7.923 2.393 -5.940 1.00 88.81 100 ASP A N 1
ATOM 812 C CA . ASP A 1 100 ? -7.930 2.806 -7.343 1.00 88.81 100 ASP A CA 1
ATOM 813 C C . ASP A 1 100 ? -7.698 1.573 -8.23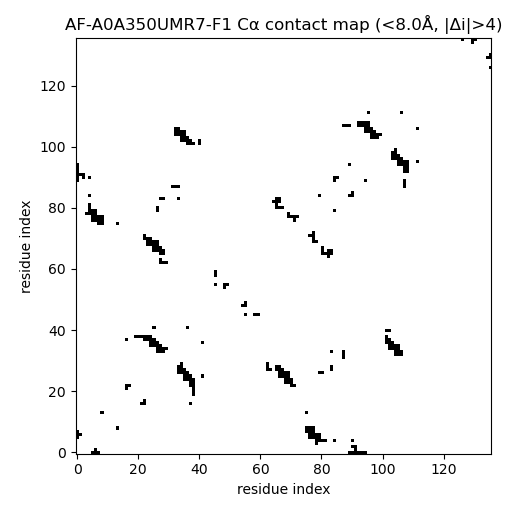2 1.00 88.81 100 ASP A C 1
ATOM 815 O O . ASP A 1 100 ? -6.587 1.049 -8.331 1.00 88.81 100 ASP A O 1
ATOM 819 N N . ARG A 1 101 ? -8.776 1.112 -8.876 1.00 87.69 101 ARG A N 1
ATOM 820 C CA . ARG A 1 101 ? -8.836 -0.037 -9.801 1.00 87.69 101 ARG A CA 1
ATOM 821 C C . ARG A 1 101 ? -8.366 -1.379 -9.246 1.00 87.69 101 ARG A C 1
ATOM 823 O O . ARG A 1 101 ? -9.194 -2.214 -8.937 1.00 87.69 101 ARG A O 1
ATOM 830 N N . ASP A 1 102 ? -7.073 -1.640 -9.222 1.00 92.50 102 ASP A N 1
ATOM 831 C CA . ASP A 1 102 ? -6.450 -2.905 -8.808 1.00 92.50 102 ASP A CA 1
ATOM 832 C C . ASP A 1 102 ? -5.225 -2.645 -7.916 1.00 92.50 102 ASP A C 1
ATOM 834 O O . ASP A 1 102 ? -4.381 -3.522 -7.700 1.00 92.50 102 ASP A O 1
ATOM 838 N N . VAL A 1 103 ? -5.141 -1.419 -7.391 1.00 94.69 103 VAL A N 1
ATOM 839 C CA . VAL A 1 103 ? -4.146 -0.974 -6.429 1.00 94.69 103 VAL A CA 1
ATOM 840 C C . VAL A 1 103 ? -4.852 -0.251 -5.286 1.00 94.69 103 VAL A C 1
ATOM 842 O O . VAL A 1 103 ? -5.612 0.691 -5.501 1.00 94.69 103 VAL A O 1
ATOM 845 N N . ALA A 1 104 ? -4.571 -0.645 -4.047 1.00 95.69 104 ALA A N 1
ATOM 846 C CA . ALA A 1 104 ? -4.926 0.155 -2.877 1.00 95.69 104 ALA A CA 1
ATOM 847 C C . ALA A 1 104 ? -3.692 0.850 -2.307 1.00 95.69 104 ALA A C 1
ATOM 849 O O . ALA A 1 104 ? -2.636 0.236 -2.178 1.00 95.69 104 ALA A O 1
ATOM 850 N N . ARG A 1 105 ? -3.827 2.126 -1.949 1.00 96.00 105 ARG A N 1
ATOM 851 C CA . ARG A 1 105 ? -2.813 2.912 -1.234 1.00 96.00 105 ARG A CA 1
ATOM 852 C C . ARG A 1 105 ? -3.172 2.958 0.243 1.00 96.00 105 ARG A C 1
ATOM 854 O O . ARG A 1 105 ? -4.345 3.119 0.572 1.00 96.00 105 ARG A O 1
ATOM 861 N N . ILE A 1 106 ? -2.170 2.819 1.104 1.00 95.75 106 ILE A N 1
ATOM 862 C CA . ILE A 1 106 ? -2.326 2.889 2.557 1.00 95.75 106 ILE A CA 1
ATOM 863 C C . ILE A 1 106 ? -1.577 4.114 3.065 1.00 95.75 106 ILE A C 1
ATOM 865 O O . ILE A 1 106 ? -0.370 4.224 2.861 1.00 95.75 106 ILE A O 1
ATOM 869 N N . TYR A 1 107 ? -2.298 4.981 3.762 1.00 94.88 107 TYR A N 1
ATOM 870 C CA . TYR A 1 107 ? -1.794 6.203 4.368 1.00 94.88 107 TYR A CA 1
ATOM 871 C C . TYR A 1 107 ? -1.719 6.020 5.880 1.00 94.88 107 TYR A C 1
ATOM 873 O O . TYR A 1 107 ? -2.652 5.477 6.478 1.00 94.88 107 TYR A O 1
ATOM 881 N N . ASN A 1 108 ? -0.650 6.516 6.502 1.00 93.56 108 ASN A N 1
ATOM 882 C CA . ASN A 1 108 ? -0.727 6.898 7.912 1.00 93.56 108 ASN A CA 1
ATOM 883 C C . ASN A 1 108 ? -1.502 8.221 8.058 1.00 93.56 108 ASN A C 1
ATOM 885 O O . ASN A 1 108 ? -1.809 8.882 7.061 1.00 93.56 108 ASN A O 1
ATOM 889 N N . THR A 1 109 ? -1.812 8.608 9.293 1.00 92.00 109 THR A N 1
ATOM 890 C CA . THR A 1 109 ? -2.582 9.825 9.592 1.00 92.00 109 THR A CA 1
ATOM 891 C C . THR A 1 109 ? -1.950 11.073 8.964 1.00 92.00 109 THR A C 1
ATOM 893 O O . THR A 1 109 ? -2.608 11.793 8.222 1.00 92.00 109 THR A O 1
ATOM 896 N N . VAL A 1 110 ? -0.640 11.271 9.144 1.00 92.56 110 VAL A N 1
ATOM 897 C CA . VAL A 1 110 ? 0.083 12.451 8.632 1.00 92.56 110 VAL A CA 1
ATOM 898 C C . VAL A 1 110 ? 0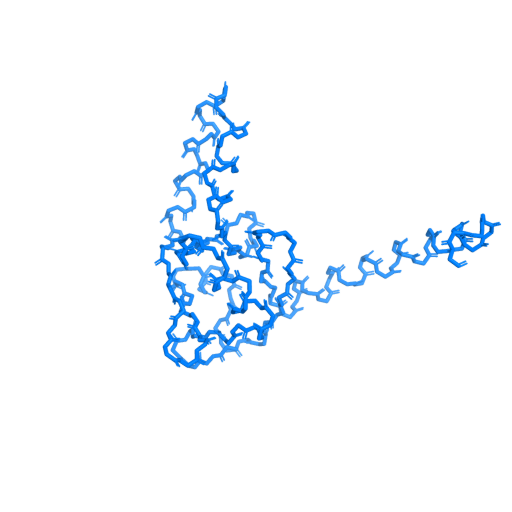.046 12.534 7.102 1.00 92.56 110 VAL A C 1
ATOM 900 O O . VAL A 1 110 ? -0.173 13.600 6.528 1.00 92.56 110 VAL A O 1
ATOM 903 N N . GLN A 1 111 ? 0.274 11.410 6.422 1.00 93.50 111 GLN A N 1
ATOM 904 C CA . GLN A 1 111 ? 0.227 11.328 4.964 1.00 93.50 111 GLN A CA 1
ATOM 905 C C . GLN A 1 111 ? -1.181 11.575 4.434 1.00 93.50 111 GLN A C 1
ATOM 907 O O . GLN A 1 111 ? -1.325 12.195 3.382 1.00 93.50 111 GLN A O 1
ATOM 912 N N . HIS A 1 112 ? -2.192 11.058 5.132 1.00 94.50 112 HIS A N 1
ATOM 913 C CA . HIS A 1 112 ? -3.587 11.238 4.767 1.00 94.50 112 HIS A CA 1
ATOM 914 C C . HIS A 1 112 ? -3.982 12.708 4.874 1.00 94.50 112 HIS A C 1
ATOM 916 O O . HIS A 1 112 ? -4.397 13.275 3.871 1.00 94.50 112 HIS A O 1
ATOM 922 N N . ASP A 1 113 ? -3.754 13.331 6.031 1.00 93.75 113 ASP A N 1
ATOM 923 C CA . ASP A 1 113 ? -4.150 14.716 6.299 1.00 93.75 113 ASP A CA 1
ATOM 924 C C . ASP A 1 113 ? -3.500 15.686 5.307 1.00 93.75 113 ASP A C 1
ATOM 926 O O . ASP A 1 113 ? -4.170 16.523 4.705 1.00 93.75 113 ASP A O 1
ATOM 930 N N . LYS A 1 114 ? -2.201 15.503 5.038 1.00 93.12 114 LYS A N 1
ATOM 931 C CA . LYS A 1 114 ? -1.486 16.296 4.032 1.00 93.12 114 LYS A CA 1
ATOM 932 C C . LYS A 1 114 ? -2.055 16.107 2.622 1.00 93.12 114 LYS A C 1
ATOM 934 O O . LYS A 1 114 ? -2.090 17.052 1.837 1.00 93.12 114 LYS A O 1
ATOM 939 N N . ALA A 1 115 ? -2.430 14.879 2.263 1.00 91.38 115 ALA A N 1
ATOM 940 C CA . ALA A 1 115 ? -2.986 14.588 0.947 1.00 91.38 115 ALA A CA 1
ATOM 941 C C . ALA A 1 115 ? -4.402 15.156 0.793 1.00 91.38 115 ALA A C 1
ATOM 943 O O . ALA A 1 115 ? -4.724 15.660 -0.281 1.00 91.38 115 ALA A O 1
ATOM 944 N N . THR A 1 116 ? -5.226 15.096 1.841 1.00 93.44 116 THR A N 1
ATOM 945 C CA . THR A 1 116 ? -6.586 15.641 1.824 1.00 93.44 116 THR A CA 1
ATOM 946 C C . THR A 1 116 ? -6.587 17.158 1.831 1.00 93.44 116 THR A C 1
ATOM 948 O O . THR A 1 116 ? -7.292 17.727 1.016 1.00 93.44 116 THR A O 1
ATOM 951 N N . GLU A 1 117 ? -5.745 17.817 2.630 1.00 93.19 117 GLU A N 1
ATOM 952 C CA . GLU A 1 117 ? -5.641 19.285 2.634 1.00 93.19 117 GLU A CA 1
ATOM 953 C C . GLU A 1 117 ? -5.266 19.821 1.242 1.00 93.19 117 GLU A C 1
ATOM 955 O O . GLU A 1 117 ? -5.914 20.719 0.706 1.00 93.19 117 GLU A O 1
ATOM 960 N N . ALA A 1 118 ? -4.261 19.210 0.605 1.00 90.62 118 ALA A N 1
ATOM 961 C CA . ALA A 1 118 ? -3.866 19.575 -0.753 1.00 90.62 118 ALA A CA 1
ATOM 962 C C . ALA A 1 118 ? -4.972 19.288 -1.786 1.00 90.62 118 ALA A C 1
ATOM 964 O O . ALA A 1 118 ? -5.154 20.062 -2.725 1.00 90.62 118 ALA A O 1
ATOM 965 N N . ALA A 1 119 ? -5.700 18.177 -1.631 1.00 92.00 119 ALA A N 1
ATOM 966 C CA . ALA A 1 119 ? -6.786 17.813 -2.532 1.00 92.00 119 ALA A CA 1
ATOM 967 C C . ALA A 1 119 ? -8.009 18.724 -2.365 1.00 92.00 119 ALA A C 1
ATOM 969 O O . ALA A 1 119 ? -8.578 19.129 -3.366 1.00 92.00 119 ALA A O 1
ATOM 970 N N . GLU A 1 120 ? -8.399 19.071 -1.141 1.00 91.50 120 GLU A N 1
ATOM 971 C CA . GLU A 1 120 ? -9.532 19.956 -0.848 1.00 91.50 120 GLU A CA 1
ATOM 972 C C . GLU A 1 120 ? -9.294 21.369 -1.383 1.00 91.50 120 GLU A C 1
ATOM 974 O O . GLU A 1 120 ? -10.195 21.951 -1.991 1.00 91.50 120 GLU A O 1
ATOM 979 N N . ALA A 1 121 ? -8.072 21.892 -1.236 1.00 88.00 121 ALA A N 1
ATOM 980 C CA . ALA A 1 121 ? -7.688 23.170 -1.828 1.00 88.00 121 ALA A CA 1
ATOM 981 C C . ALA A 1 121 ? -7.843 23.141 -3.356 1.00 88.00 121 ALA A C 1
ATOM 983 O O . ALA A 1 121 ? -8.509 23.998 -3.928 1.00 88.00 121 ALA A O 1
ATOM 984 N N . PHE A 1 122 ? -7.309 22.104 -4.007 1.00 88.69 122 PHE A N 1
ATOM 985 C CA . PHE A 1 122 ? -7.397 21.955 -5.459 1.00 88.69 122 PHE A CA 1
ATOM 986 C C . PHE A 1 122 ? -8.830 21.709 -5.955 1.00 88.69 122 PHE A C 1
ATOM 988 O O . PHE A 1 122 ? -9.236 22.249 -6.977 1.00 88.69 122 PHE A O 1
ATOM 995 N N . VAL A 1 123 ? -9.618 20.911 -5.229 1.00 89.00 123 VAL A N 1
ATOM 996 C CA . VAL A 1 123 ? -11.031 20.655 -5.542 1.00 89.00 123 VAL A CA 1
ATOM 997 C C . VAL A 1 123 ? -11.843 21.936 -5.486 1.00 89.00 123 VAL A C 1
ATOM 999 O O . VAL A 1 123 ? -12.659 22.164 -6.371 1.00 89.00 123 VAL A O 1
ATOM 1002 N N . SER A 1 124 ? -11.584 22.789 -4.497 1.00 85.56 124 SER A N 1
ATOM 1003 C CA . SER A 1 124 ? -12.257 24.083 -4.388 1.00 85.56 124 SER A CA 1
ATOM 1004 C C . SER A 1 124 ? -11.996 24.964 -5.616 1.00 85.56 124 SER A C 1
ATOM 1006 O O . SER A 1 124 ? -12.915 25.619 -6.087 1.00 85.56 124 SER A O 1
ATOM 1008 N N . GLU A 1 125 ? -10.787 24.920 -6.188 1.00 83.88 125 GLU A N 1
ATOM 1009 C CA . GLU A 1 125 ? -10.438 25.702 -7.384 1.00 83.88 125 GLU A CA 1
ATOM 1010 C C . GLU A 1 125 ? -11.218 25.269 -8.635 1.00 83.88 125 GLU A C 1
ATOM 1012 O O . GLU A 1 125 ? -11.661 26.125 -9.396 1.00 83.88 125 GLU A O 1
ATOM 1017 N N . PHE A 1 126 ? -11.400 23.963 -8.868 1.00 86.56 126 PHE A N 1
ATOM 1018 C CA . PHE A 1 126 ? -12.073 23.489 -10.087 1.00 86.56 126 PHE A CA 1
ATOM 1019 C C . PHE A 1 126 ? -13.571 23.201 -9.909 1.00 86.56 126 PHE A C 1
ATOM 1021 O O . PHE A 1 126 ? -14.272 23.067 -10.911 1.00 86.56 126 PHE A O 1
ATOM 1028 N N . ILE A 1 127 ? -14.088 23.083 -8.678 1.00 87.81 127 ILE A N 1
ATOM 1029 C CA . ILE A 1 127 ? -15.537 22.949 -8.446 1.00 87.81 127 ILE A CA 1
ATOM 1030 C C . ILE A 1 127 ? -16.267 24.199 -8.928 1.00 87.81 127 ILE A C 1
ATOM 1032 O O . ILE A 1 127 ? -17.285 24.062 -9.597 1.00 87.81 127 ILE A O 1
ATOM 1036 N N . GLU A 1 128 ? -15.727 25.388 -8.658 1.00 81.50 128 GLU A N 1
ATOM 1037 C CA . GLU A 1 128 ? -16.325 26.648 -9.118 1.00 81.50 128 GLU A CA 1
ATOM 1038 C C . GLU A 1 128 ? -16.433 26.682 -10.652 1.00 81.50 128 GLU A C 1
ATOM 1040 O O . GLU A 1 128 ? -17.480 27.016 -11.204 1.00 81.50 128 GLU A O 1
ATOM 1045 N N . GLU A 1 129 ? -15.381 26.239 -11.346 1.00 85.56 129 GLU A N 1
ATOM 1046 C CA . GLU A 1 129 ? -15.369 26.101 -12.805 1.00 85.56 129 GLU A CA 1
ATOM 1047 C C . GLU A 1 129 ? -16.400 25.059 -13.284 1.00 85.56 129 GLU A C 1
ATOM 1049 O O . GLU A 1 129 ? -17.162 25.292 -14.223 1.00 85.56 129 GLU A O 1
ATOM 1054 N N . ALA A 1 130 ? -16.458 23.899 -12.628 1.00 84.94 130 ALA A N 1
ATOM 1055 C CA . ALA A 1 130 ? -17.375 22.825 -12.991 1.00 84.94 130 ALA A CA 1
ATOM 1056 C C . ALA A 1 130 ? -18.853 23.208 -12.780 1.00 84.94 130 ALA A C 1
ATOM 1058 O O . ALA A 1 130 ? -19.684 22.833 -13.610 1.00 84.94 130 ALA A O 1
ATOM 1059 N N . GLU A 1 131 ? -19.176 23.972 -11.731 1.00 88.44 131 GLU A N 1
ATOM 1060 C CA . GLU A 1 131 ? -20.508 24.549 -11.500 1.00 88.44 131 GLU A CA 1
ATOM 1061 C C . GLU A 1 131 ? -20.859 25.589 -12.578 1.00 88.44 131 GLU A C 1
ATOM 1063 O O . GLU A 1 131 ? -21.961 25.555 -13.131 1.00 88.44 131 GLU A O 1
ATOM 1068 N N . GLU A 1 132 ? -19.921 26.471 -12.949 1.00 87.88 132 GLU A N 1
ATOM 1069 C CA . GLU A 1 132 ? -20.123 27.467 -14.015 1.00 87.88 132 GLU A CA 1
ATOM 1070 C C . GLU A 1 132 ? -20.425 26.805 -15.371 1.00 87.88 132 GLU A C 1
ATOM 1072 O O . GLU A 1 132 ? -21.288 27.265 -16.127 1.00 87.88 132 GLU A O 1
ATOM 1077 N N . PHE A 1 133 ? -19.770 25.677 -15.662 1.00 87.50 133 PHE A N 1
ATOM 1078 C CA . PHE A 1 133 ? -20.007 24.888 -16.872 1.00 87.50 133 PHE A CA 1
ATOM 1079 C C . PHE A 1 133 ? -21.149 23.863 -16.755 1.00 87.50 133 PHE A C 1
ATOM 1081 O O . PHE A 1 133 ? -21.427 23.158 -17.730 1.00 87.50 133 PHE A O 1
ATOM 1088 N N . GLY A 1 134 ? -21.831 23.775 -15.607 1.00 83.31 134 GLY A N 1
ATOM 1089 C CA . GLY A 1 134 ? -22.948 22.850 -15.377 1.00 83.31 134 GLY A CA 1
ATOM 1090 C C . GLY A 1 134 ? -22.560 21.368 -15.447 1.00 83.31 134 GLY A C 1
ATOM 1091 O O . GLY A 1 134 ? -23.356 20.534 -15.885 1.00 83.31 134 GLY A O 1
ATOM 1092 N N . LEU A 1 135 ? -21.319 21.042 -15.081 1.00 78.00 135 LEU A N 1
ATOM 1093 C CA . LEU A 1 135 ? -20.796 19.674 -15.024 1.00 78.00 135 LEU A CA 1
ATOM 1094 C C . LEU A 1 135 ? -21.134 18.971 -13.701 1.00 78.00 135 LEU A C 1
ATOM 1096 O O . LEU A 1 135 ? -21.114 17.737 -13.655 1.00 78.00 135 LEU A O 1
ATOM 1100 N N . ILE A 1 136 ? -21.449 19.747 -12.661 1.00 74.62 136 ILE A N 1
ATOM 1101 C CA . ILE A 1 136 ? -21.929 19.319 -11.340 1.00 74.62 136 ILE A CA 1
ATOM 1102 C C . ILE A 1 136 ? -23.039 20.244 -10.843 1.00 74.62 136 ILE A C 1
ATOM 1104 O O . ILE A 1 136 ? -23.111 21.393 -11.333 1.00 74.62 136 ILE A O 1
#

Mean predicted aligned error: 4.2 Å

Solvent-accessible surface area (backbone atoms only — not comparable to full-atom values): 7552 Å² total; per-residue (Å²): 81,48,99,83,44,32,37,76,57,56,68,72,55,52,56,52,41,70,74,41,99,52,59,59,26,44,35,28,48,60,95,87,35,40,34,40,24,28,80,62,41,54,59,56,58,47,54,77,27,65,94,36,59,72,60,31,51,51,51,52,53,56,26,58,68,28,29,47,80,44,56,70,45,100,83,49,26,36,68,56,47,65,57,37,34,63,76,61,65,41,74,90,31,64,67,49,76,50,80,55,99,47,37,35,39,48,28,42,58,70,59,41,54,57,51,47,55,57,44,52,57,52,47,57,64,48,47,59,54,32,47,75,71,64,76,97

Foldseek 3Di:
DDQQQKDADDPVVVVVLVPAPHNKWKWFDDPLWIKIAANCVVVVVLVVCVVPVVVSVVVVVRRVQQMDIWGQDPRRMIHGGPSSCVSNVVRPFDWDWDDDDRMIIIDGPVRVVVVVVVVVVVCVVCVVVCVVVVVD

pLDDT: mean 93.2, std 4.13, range [74.62, 98.19]

Secondary structure (DSSP, 8-state):
--TTSEEEPPHHHHHHHHTSS---EEEEEETTEEEEEETTHHHHHHHTTTT-HHHHHHHHHHHHHH-EEE---TTSEEEPPHHHHHHTT-TT--EEEEEETTEEEEEEHHHHHHHHHHHHHHHHHHHHHHHHTT--

Radius of gyration: 17.08 Å; Cα contacts (8 Å, |Δi|>4): 178; chains: 1; bounding box: 41×44×40 Å

Sequence (136 aa):
MDANGRIKLPARFIEYLEQLPSKRMYITQINGMARIYMNGSWERTLDQFMLEPKKRKALELVAAKYGEDVEVDKTGKITLPQALRRELELEGETIQMLFDRDVARIYNTVQHDKATEAAEAFVSEFIEEAEEFGLI

Nearest PDB structures (foldseek):
  1n0g-assembly1_A  TM=8.203E-01  e=1.136E-05  Mycoplasmoides pneumoniae
  6wmk-assembly2_D  TM=3.407E-01  e=1.887E+00  synthetic construct
  4a5n-assembly2_D  TM=3.418E-01  e=2.736E+00  Bacillus subtilis